Protein AF-A0A914QZD7-F1 (afdb_monomer_lite)

InterPro domains:
  IPR023179 GTP-binding protein, orthogonal bundle domain superfamily [G3DSA:1.10.1580.10] (4-80)
  IPR050755 TRAFAC YlqF/YawG GTPases, Ribosome Maturation [PTHR11089] (7-137)

Radius of gyration: 31.59 Å; chains: 1; bounding box: 66×76×58 Å

Sequence (176 aa):
MRHHKSAVEALSDPVSPLIAILRRCTIDTLMMHFNIPQFADIDQFLALIANKIGRLKKGGRLDRNAAGKHVLNAWTSGKLRNYTQPPENRPKIDDDV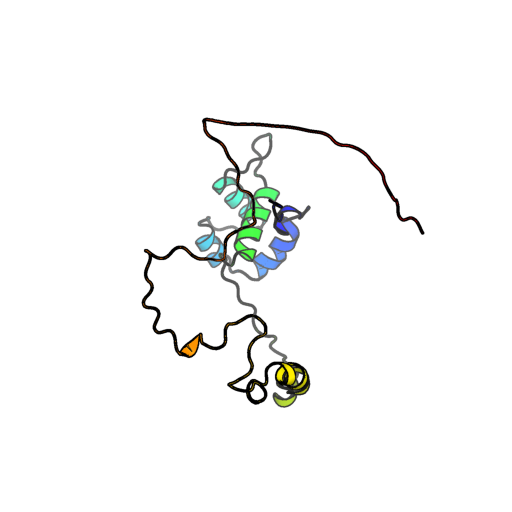VCSSELLSSFSKEFNLDHVDDNAVVEGLPENVMQIDTAYDPSVPREGDMNGDTALEEATPNNKNVVIIGRTTEKEKWKS

Organism: NCBI:txid227884

pLDDT: mean 70.37, std 20.66, range [29.62, 95.88]

Secondary structure (DSSP, 8-state):
------GGGG-S-SHHHHHHHHTTS-HHHHHHHHT----SSHHHHHHHHHHHTT-B-TTS-B-HHHHHHHHHHHHHTT-S---PPPPS------HHHHT-HHHHHHHHTTT-GGGS-TT---TTS-TTTTT------TTS--TT--------------------------------

Foldseek 3Di:
DDPPPDPLNVDPDLQVVVVVVVVQDDQVLLCVLLVFDGDDDSVRSLQRQQVVVVPADPPRHRDSSVSSSVVVVCVVVCVRPGDDDDPPPPPPPPVCNVPVCPVVVVVVVVVPCVPDDPQPPPVPDDNCPPVDPPPPDPVDDDPPDDDDDDDDDDDDDDDDDDDDDDDDDDDDDDDD

Structure (mmCIF, N/CA/C/O backbone):
data_AF-A0A914QZD7-F1
#
_entry.id   AF-A0A914QZD7-F1
#
loop_
_atom_site.group_PDB
_atom_site.id
_atom_site.type_symbol
_atom_site.label_atom_id
_atom_site.label_alt_id
_atom_site.label_comp_id
_atom_site.label_asym_id
_atom_site.label_entity_id
_atom_site.label_seq_id
_atom_site.pdbx_PDB_ins_code
_atom_site.Cartn_x
_atom_site.Cartn_y
_atom_site.Cartn_z
_atom_site.occupancy
_atom_site.B_iso_or_equiv
_atom_site.auth_seq_id
_atom_site.auth_comp_id
_atom_site.auth_asym_id
_atom_site.auth_atom_id
_atom_site.pdbx_PDB_model_num
ATOM 1 N N . MET A 1 1 ? 11.865 26.194 5.582 1.00 46.53 1 MET A N 1
ATOM 2 C CA . MET A 1 1 ? 11.902 24.861 4.937 1.00 46.53 1 MET A CA 1
ATOM 3 C C . MET A 1 1 ? 10.534 24.536 4.353 1.00 46.53 1 MET A C 1
ATOM 5 O O . MET A 1 1 ? 9.565 24.470 5.096 1.00 46.53 1 MET A O 1
ATOM 9 N N . ARG A 1 2 ? 10.420 24.390 3.025 1.00 50.41 2 ARG A N 1
ATOM 10 C CA . ARG A 1 2 ? 9.177 23.920 2.395 1.00 50.41 2 ARG A CA 1
ATOM 11 C C . ARG A 1 2 ? 9.049 22.425 2.674 1.00 50.41 2 ARG A C 1
ATOM 13 O O . ARG A 1 2 ? 9.790 21.636 2.099 1.00 50.41 2 ARG A O 1
ATOM 20 N N . HIS A 1 3 ? 8.136 22.040 3.560 1.00 54.03 3 HIS A N 1
ATOM 21 C CA . HIS A 1 3 ? 7.724 20.646 3.666 1.00 54.03 3 HIS A CA 1
ATOM 22 C C . HIS A 1 3 ? 7.074 20.263 2.332 1.00 54.03 3 HIS A C 1
ATOM 24 O O . HIS A 1 3 ? 5.954 20.685 2.048 1.00 54.03 3 HIS A O 1
ATOM 30 N N . HIS A 1 4 ? 7.778 19.506 1.487 1.00 60.28 4 HIS A N 1
ATOM 31 C CA . HIS A 1 4 ? 7.130 18.807 0.383 1.00 60.28 4 HIS A CA 1
ATOM 32 C C . HIS A 1 4 ? 6.144 17.830 1.027 1.00 60.28 4 HIS A C 1
ATOM 34 O O . HIS A 1 4 ? 6.550 16.811 1.583 1.00 60.28 4 HIS A O 1
ATOM 40 N N . LYS A 1 5 ? 4.846 18.160 1.026 1.00 56.44 5 LYS A N 1
ATOM 41 C CA . LYS A 1 5 ? 3.819 17.152 1.295 1.00 56.44 5 LYS A CA 1
ATOM 42 C C . LYS A 1 5 ? 4.046 16.053 0.267 1.00 56.44 5 LYS A C 1
ATOM 44 O O . LYS A 1 5 ? 3.989 16.329 -0.930 1.00 56.44 5 LYS A O 1
ATOM 49 N N . SER A 1 6 ? 4.329 14.834 0.720 1.00 65.19 6 SER A N 1
ATOM 50 C CA . SER A 1 6 ? 4.327 13.691 -0.184 1.00 65.19 6 SER A CA 1
ATOM 51 C C . SER A 1 6 ? 2.963 13.656 -0.877 1.00 65.19 6 SER A C 1
ATOM 53 O O . SER A 1 6 ? 1.942 13.955 -0.251 1.00 65.19 6 SER A O 1
ATOM 55 N N . ALA A 1 7 ? 2.929 13.334 -2.174 1.00 74.44 7 ALA A N 1
ATOM 56 C CA . ALA A 1 7 ? 1.683 13.291 -2.948 1.00 74.44 7 ALA A CA 1
ATOM 57 C C . ALA A 1 7 ? 0.596 12.451 -2.244 1.00 74.44 7 ALA A C 1
ATOM 59 O O . ALA A 1 7 ? -0.589 12.763 -2.310 1.00 74.44 7 ALA A O 1
ATOM 60 N N . VAL A 1 8 ? 1.029 11.449 -1.474 1.00 80.75 8 VAL A N 1
ATOM 61 C CA . VAL A 1 8 ? 0.206 10.589 -0.620 1.00 80.75 8 VAL A CA 1
ATOM 62 C C . VAL A 1 8 ? -0.566 11.355 0.461 1.00 80.75 8 VAL A C 1
ATOM 64 O O . VAL A 1 8 ? -1.726 11.043 0.726 1.00 80.75 8 VAL A O 1
ATOM 67 N N . GLU A 1 9 ? 0.023 12.379 1.082 1.00 80.62 9 GLU A N 1
ATOM 68 C CA . GLU A 1 9 ? -0.644 13.132 2.150 1.00 80.62 9 GLU A CA 1
ATOM 69 C C . GLU A 1 9 ? -1.736 14.074 1.641 1.00 80.62 9 GLU A C 1
ATOM 71 O O . GLU A 1 9 ? -2.658 14.404 2.395 1.00 80.62 9 GLU A O 1
ATOM 76 N N . ALA A 1 10 ? -1.656 14.476 0.371 1.00 82.62 10 ALA A N 1
ATOM 77 C CA . ALA A 1 10 ? -2.645 15.322 -0.290 1.00 82.62 10 ALA A CA 1
ATOM 78 C C . ALA A 1 10 ? -3.857 14.542 -0.837 1.00 82.62 10 ALA A C 1
ATOM 80 O O . ALA A 1 10 ? -4.844 15.166 -1.220 1.00 82.62 10 ALA A O 1
ATOM 81 N N . LEU A 1 11 ? -3.815 13.203 -0.855 1.00 83.50 11 LEU A N 1
ATOM 82 C CA . LEU A 1 11 ? -4.923 12.381 -1.345 1.00 83.50 11 LEU A CA 1
ATOM 83 C C . LEU A 1 11 ? -6.135 12.456 -0.408 1.00 83.50 11 LEU A C 1
ATOM 85 O O . LEU A 1 11 ? -6.035 12.181 0.791 1.00 83.50 11 LEU A O 1
ATOM 89 N N . SER A 1 12 ? -7.289 12.798 -0.987 1.00 85.88 12 SER A N 1
ATOM 90 C CA . SER A 1 12 ? -8.595 12.789 -0.320 1.00 85.88 12 SER A CA 1
ATOM 91 C C . SER A 1 12 ? -9.097 11.367 -0.063 1.00 85.88 12 SER A C 1
ATOM 93 O O . SER A 1 12 ? -9.639 11.098 1.009 1.00 85.88 12 SER A O 1
ATOM 95 N N . ASP A 1 13 ? -8.859 10.458 -1.012 1.00 89.44 13 ASP A N 1
ATOM 96 C CA . ASP A 1 13 ? -9.179 9.037 -0.905 1.00 89.44 13 ASP A CA 1
ATOM 97 C C . ASP A 1 13 ? -7.929 8.161 -1.131 1.00 89.44 13 ASP A C 1
ATOM 99 O O . ASP A 1 13 ? -7.544 7.897 -2.273 1.00 89.44 13 ASP A O 1
ATOM 103 N N . PRO A 1 14 ? -7.273 7.698 -0.052 1.00 90.31 14 PRO A N 1
ATOM 104 C CA . PRO A 1 14 ? -6.145 6.779 -0.155 1.00 90.31 14 PRO A CA 1
ATOM 105 C C . PRO A 1 14 ? -6.571 5.317 -0.385 1.00 90.31 14 PRO A C 1
ATOM 107 O O . PRO A 1 14 ? -5.703 4.486 -0.641 1.00 90.31 14 PRO A O 1
ATOM 110 N N . VAL A 1 15 ? -7.863 4.974 -0.288 1.00 90.94 15 VAL A N 1
ATOM 111 C CA . VAL A 1 15 ? -8.345 3.581 -0.357 1.00 90.94 15 VAL A CA 1
ATOM 112 C C . VAL A 1 15 ? -8.484 3.106 -1.803 1.00 90.94 15 VAL A C 1
ATOM 114 O O . VAL A 1 15 ? -8.069 1.994 -2.117 1.00 90.94 15 VAL A O 1
ATOM 117 N N . SER A 1 16 ? -8.991 3.946 -2.707 1.00 90.50 16 SER A N 1
ATOM 118 C CA . SER A 1 16 ? -9.112 3.616 -4.136 1.00 90.50 16 SER A CA 1
ATOM 119 C C . SER A 1 16 ? -7.803 3.123 -4.795 1.00 90.50 16 SER A C 1
ATOM 121 O O . SER A 1 16 ? -7.793 2.013 -5.342 1.00 90.50 16 SER A O 1
ATOM 123 N N . PRO A 1 17 ? -6.657 3.837 -4.705 1.00 89.56 17 PRO A N 1
ATOM 124 C CA . PRO A 1 17 ? -5.404 3.363 -5.305 1.00 89.56 17 PRO A CA 1
ATOM 125 C C . PRO A 1 17 ? -4.875 2.077 -4.655 1.00 89.56 17 PRO A C 1
ATOM 127 O O . PRO A 1 17 ? -4.194 1.281 -5.303 1.00 89.56 17 PRO A O 1
ATOM 130 N N . LEU A 1 18 ? -5.217 1.838 -3.389 1.00 90.62 18 LEU A N 1
ATOM 131 C CA . LEU A 1 18 ? -4.831 0.635 -2.663 1.00 90.62 18 LEU A CA 1
ATOM 132 C C . LEU A 1 18 ? -5.420 -0.631 -3.274 1.00 90.62 18 LEU A C 1
ATOM 134 O O . LEU A 1 18 ? -4.722 -1.636 -3.349 1.00 90.62 18 LEU A O 1
ATOM 138 N N . ILE A 1 19 ? -6.649 -0.577 -3.788 1.00 90.31 19 ILE A N 1
ATOM 139 C CA . ILE A 1 19 ? -7.282 -1.715 -4.471 1.00 90.31 19 ILE A CA 1
ATOM 140 C C . ILE A 1 19 ? -6.426 -2.169 -5.662 1.00 90.31 19 ILE A C 1
ATOM 142 O O . ILE A 1 19 ? -6.204 -3.363 -5.862 1.00 90.31 19 ILE A O 1
ATOM 146 N N . ALA A 1 20 ? -5.902 -1.220 -6.442 1.00 88.50 20 ALA A N 1
ATOM 147 C CA . ALA A 1 20 ? -5.053 -1.518 -7.592 1.00 88.50 20 ALA A CA 1
ATOM 148 C C . ALA A 1 20 ? -3.675 -2.062 -7.183 1.00 88.50 20 ALA A C 1
ATOM 150 O O . ALA A 1 20 ? -3.145 -2.948 -7.852 1.00 88.50 20 ALA A O 1
ATOM 151 N N . ILE A 1 21 ? -3.106 -1.553 -6.087 1.00 88.06 21 ILE A N 1
ATOM 152 C CA . ILE A 1 21 ? -1.818 -2.012 -5.547 1.00 88.06 21 ILE A CA 1
ATOM 153 C C . ILE A 1 21 ? -1.941 -3.423 -4.975 1.00 88.06 21 ILE A C 1
ATOM 155 O O . ILE A 1 21 ? -1.127 -4.283 -5.296 1.00 88.06 21 ILE A O 1
ATOM 159 N N . LEU A 1 22 ? -2.982 -3.687 -4.184 1.00 88.25 22 LEU A N 1
ATOM 160 C CA . LEU A 1 22 ? -3.215 -4.987 -3.558 1.00 88.25 22 LEU A CA 1
ATOM 161 C C . LEU A 1 22 ? -3.379 -6.100 -4.598 1.00 88.25 22 LEU A C 1
ATOM 163 O O . LEU A 1 22 ? -2.921 -7.206 -4.361 1.00 88.25 22 LEU A O 1
ATOM 167 N N . ARG A 1 23 ? -3.923 -5.803 -5.786 1.00 87.62 23 ARG A N 1
ATOM 168 C CA . ARG A 1 23 ? -3.979 -6.759 -6.911 1.00 87.62 23 ARG A CA 1
ATOM 169 C C . ARG A 1 23 ? -2.607 -7.164 -7.459 1.00 87.62 23 ARG A C 1
ATOM 171 O O . ARG A 1 23 ? -2.502 -8.192 -8.115 1.00 87.62 23 ARG A O 1
ATOM 178 N N . ARG A 1 24 ? -1.570 -6.352 -7.238 1.00 86.69 24 ARG A N 1
ATOM 179 C CA . ARG A 1 24 ? -0.192 -6.619 -7.688 1.00 86.69 24 ARG A CA 1
ATOM 180 C C . ARG A 1 24 ? 0.641 -7.341 -6.631 1.00 86.69 24 ARG A C 1
ATOM 182 O O . ARG A 1 24 ? 1.734 -7.805 -6.940 1.00 86.69 24 ARG A O 1
ATOM 189 N N . CYS A 1 25 ? 0.155 -7.411 -5.395 1.00 87.38 25 CYS A N 1
ATOM 190 C CA . CYS A 1 25 ? 0.835 -8.061 -4.284 1.00 87.38 25 CYS A CA 1
ATOM 191 C C . CYS A 1 25 ? 0.137 -9.367 -3.921 1.00 87.38 25 CYS A C 1
ATOM 193 O O . CYS A 1 25 ? -1.087 -9.443 -3.895 1.00 87.38 25 CYS A O 1
ATOM 195 N N . THR A 1 26 ? 0.910 -10.386 -3.556 1.00 90.31 26 THR A N 1
ATOM 196 C CA . THR A 1 26 ? 0.333 -11.581 -2.935 1.00 90.31 26 THR A CA 1
ATOM 197 C C . THR A 1 26 ? -0.021 -11.301 -1.474 1.00 90.31 26 THR A C 1
ATOM 199 O O . THR A 1 26 ? 0.647 -10.503 -0.804 1.00 90.31 26 THR A O 1
ATOM 202 N N . ILE A 1 27 ? -1.058 -11.974 -0.965 1.00 90.88 27 ILE A N 1
ATOM 203 C CA . ILE A 1 27 ? -1.501 -11.852 0.435 1.00 90.88 27 ILE A CA 1
ATOM 204 C C . ILE A 1 27 ? -0.346 -12.185 1.391 1.00 90.88 27 ILE A C 1
ATOM 206 O O . ILE A 1 27 ? -0.095 -11.426 2.325 1.00 90.88 27 ILE A O 1
ATOM 210 N N . ASP A 1 28 ? 0.429 -13.232 1.100 1.00 91.56 28 ASP A N 1
ATOM 211 C CA . ASP A 1 28 ? 1.575 -13.650 1.919 1.00 91.56 28 ASP A CA 1
ATOM 212 C C . ASP A 1 28 ? 2.648 -12.561 2.032 1.00 91.56 28 ASP A C 1
ATOM 214 O O . ASP A 1 28 ? 3.181 -12.305 3.113 1.00 91.56 28 ASP A O 1
ATOM 218 N N . THR A 1 29 ? 2.931 -11.856 0.930 1.00 90.69 29 THR A N 1
ATOM 219 C CA . THR A 1 29 ? 3.900 -10.749 0.928 1.00 90.69 29 THR A CA 1
ATOM 220 C C . THR A 1 29 ? 3.430 -9.618 1.836 1.00 90.69 29 THR A C 1
ATOM 222 O O . THR A 1 29 ? 4.219 -9.060 2.599 1.00 90.69 29 THR A O 1
ATOM 225 N N . LEU A 1 30 ? 2.138 -9.288 1.782 1.00 91.75 30 LEU A N 1
ATOM 226 C CA . LEU A 1 30 ? 1.540 -8.242 2.609 1.00 91.75 30 LEU A CA 1
ATOM 227 C C . LEU A 1 30 ? 1.528 -8.634 4.087 1.00 91.75 30 LEU A C 1
ATOM 229 O O . LEU A 1 30 ? 1.897 -7.819 4.935 1.00 91.75 30 LEU A O 1
ATOM 233 N N . MET A 1 31 ? 1.164 -9.882 4.390 1.00 93.75 31 MET A N 1
ATOM 234 C CA . MET A 1 31 ? 1.201 -10.435 5.743 1.00 93.75 31 MET A CA 1
ATOM 235 C C . MET A 1 31 ? 2.609 -10.389 6.324 1.00 93.75 31 MET A C 1
ATOM 237 O O . MET A 1 31 ? 2.780 -9.928 7.449 1.00 93.75 31 MET A O 1
ATOM 241 N N . MET A 1 32 ? 3.622 -10.800 5.559 1.00 92.50 32 MET A N 1
ATOM 242 C CA . MET A 1 32 ? 5.009 -10.797 6.021 1.00 92.50 32 MET A CA 1
ATOM 243 C C . MET A 1 32 ? 5.548 -9.375 6.199 1.00 92.50 32 MET A C 1
ATOM 245 O O . MET A 1 32 ? 6.152 -9.070 7.225 1.00 92.50 32 MET A O 1
ATOM 249 N N . HIS A 1 33 ? 5.293 -8.485 5.235 1.00 92.12 33 HIS A N 1
ATOM 250 C CA . HIS A 1 33 ? 5.802 -7.114 5.261 1.00 92.12 33 HIS A CA 1
ATOM 251 C C . HIS A 1 33 ? 5.176 -6.280 6.384 1.00 92.12 33 HIS A C 1
ATOM 253 O O . HIS A 1 33 ? 5.880 -5.593 7.123 1.00 92.12 33 HIS A O 1
ATOM 259 N N . PHE A 1 34 ? 3.851 -6.336 6.534 1.00 92.88 34 PHE A N 1
ATOM 260 C CA . PHE A 1 34 ? 3.155 -5.592 7.583 1.00 92.88 34 PHE A CA 1
ATOM 261 C C . PHE A 1 34 ? 3.062 -6.366 8.896 1.00 92.88 34 PHE A C 1
ATOM 263 O O . PHE A 1 34 ? 2.658 -5.781 9.901 1.00 92.88 34 PHE A O 1
ATOM 270 N N . ASN A 1 35 ? 3.482 -7.636 8.922 1.00 94.50 35 ASN A N 1
ATOM 271 C CA . ASN A 1 35 ? 3.419 -8.540 10.070 1.00 94.50 35 ASN A CA 1
ATOM 272 C C . ASN A 1 35 ? 2.005 -8.511 10.692 1.00 94.50 35 ASN A C 1
ATOM 274 O O . ASN A 1 35 ? 1.786 -8.072 11.823 1.00 94.50 35 ASN A O 1
ATOM 278 N N . ILE A 1 36 ? 1.033 -8.874 9.857 1.00 95.19 36 ILE A N 1
ATOM 279 C CA . ILE A 1 36 ? -0.402 -8.925 10.157 1.00 95.19 36 ILE A CA 1
ATOM 280 C C . ILE A 1 36 ? -0.931 -10.341 9.885 1.00 95.19 36 ILE A C 1
ATOM 282 O O . ILE A 1 36 ? -0.346 -11.056 9.065 1.00 95.19 36 ILE A O 1
ATOM 286 N N . PRO A 1 37 ? -2.022 -10.761 10.550 1.00 95.12 37 PRO A N 1
ATOM 287 C CA . PRO A 1 37 ? -2.653 -12.043 10.262 1.00 95.12 37 PRO A CA 1
ATOM 288 C C . PRO A 1 37 ? -3.298 -12.049 8.871 1.00 95.12 37 PRO A C 1
ATOM 290 O O . PRO A 1 37 ? -3.403 -11.016 8.206 1.00 95.12 37 PRO A O 1
ATOM 293 N N . GLN A 1 38 ? -3.755 -13.230 8.452 1.00 94.25 38 GLN A N 1
ATOM 294 C CA . GLN A 1 38 ? -4.490 -13.391 7.204 1.00 94.25 38 GLN A CA 1
ATOM 295 C C . GLN A 1 38 ? -5.739 -12.505 7.183 1.00 94.25 38 GLN A C 1
ATOM 297 O O . GLN A 1 38 ? -6.442 -12.354 8.184 1.00 94.25 38 GLN A O 1
ATOM 302 N N . PHE A 1 39 ? -6.009 -11.936 6.015 1.00 94.25 39 PHE A N 1
ATOM 303 C CA . PHE A 1 39 ? -7.174 -11.111 5.743 1.00 94.25 39 PHE A CA 1
ATOM 304 C C . PHE A 1 39 ? -7.794 -11.536 4.410 1.00 94.25 39 PHE A C 1
ATOM 306 O O . PHE A 1 39 ? -7.093 -12.010 3.517 1.00 94.25 39 PHE A O 1
ATOM 313 N N . ALA A 1 40 ? -9.108 -11.371 4.288 1.00 91.12 40 ALA A N 1
ATOM 314 C CA . ALA A 1 40 ? -9.856 -11.676 3.069 1.00 91.12 40 ALA A CA 1
ATOM 315 C C . ALA A 1 40 ? -10.234 -10.412 2.287 1.00 91.12 40 ALA A C 1
ATOM 317 O O . ALA A 1 40 ? -10.349 -10.449 1.066 1.00 91.12 40 ALA A O 1
ATOM 318 N N . ASP A 1 41 ? -10.414 -9.296 2.994 1.00 91.94 41 ASP A N 1
ATOM 319 C CA . ASP A 1 41 ? -10.914 -8.050 2.426 1.00 91.94 41 ASP A CA 1
ATOM 320 C C . ASP A 1 41 ? -9.995 -6.863 2.740 1.00 91.94 41 ASP A C 1
ATOM 322 O O . ASP A 1 41 ? -9.234 -6.861 3.714 1.00 91.94 41 ASP A O 1
ATOM 326 N N . ILE A 1 42 ? -10.089 -5.827 1.912 1.00 92.25 42 ILE A N 1
ATOM 327 C CA . ILE A 1 42 ? -9.332 -4.582 2.030 1.00 92.25 42 ILE A CA 1
ATOM 328 C C . ILE A 1 42 ? -9.710 -3.847 3.314 1.00 92.25 42 ILE A C 1
ATOM 330 O O . ILE A 1 42 ? -8.831 -3.319 3.997 1.00 92.25 42 ILE A O 1
ATOM 334 N N . ASP A 1 43 ? -10.990 -3.850 3.693 1.00 93.19 43 ASP A N 1
ATOM 335 C CA . ASP A 1 43 ? -11.420 -3.239 4.951 1.00 93.19 43 ASP A CA 1
ATOM 336 C C . ASP A 1 43 ? -10.813 -3.959 6.164 1.00 93.19 43 ASP A C 1
ATOM 338 O O . ASP A 1 43 ? -10.365 -3.306 7.111 1.00 93.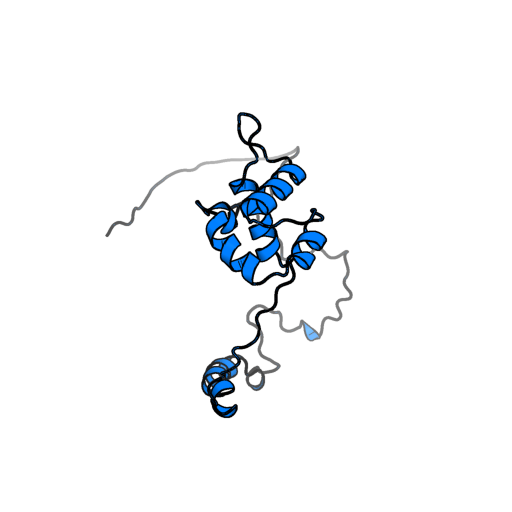19 43 ASP A O 1
ATOM 342 N N . GLN A 1 44 ? -10.713 -5.292 6.116 1.00 94.50 44 GLN A N 1
ATOM 343 C CA . GLN A 1 44 ? -10.058 -6.082 7.160 1.00 94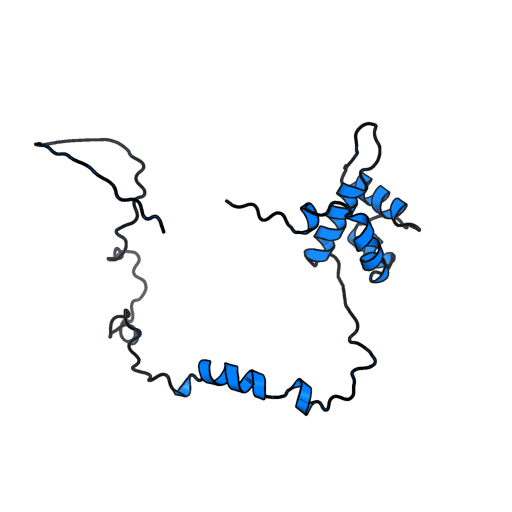.50 44 GLN A CA 1
ATOM 344 C C . GLN A 1 44 ? -8.548 -5.808 7.207 1.00 94.50 44 GLN A C 1
ATOM 346 O O . GLN A 1 44 ? -7.998 -5.589 8.286 1.00 94.50 44 GLN A O 1
ATOM 351 N N . PHE A 1 45 ? -7.885 -5.753 6.051 1.00 94.75 45 PHE A N 1
ATOM 352 C CA . PHE A 1 45 ? -6.473 -5.387 5.938 1.00 94.75 45 PHE A CA 1
ATOM 353 C C . PHE A 1 45 ? -6.186 -4.013 6.561 1.00 94.75 45 PHE A C 1
ATOM 355 O O . PHE A 1 45 ? -5.303 -3.872 7.411 1.00 94.75 45 PHE A O 1
ATOM 362 N N . LEU A 1 46 ? -6.973 -2.999 6.192 1.00 94.94 46 LEU A N 1
ATOM 363 C CA . LEU A 1 46 ? -6.827 -1.644 6.719 1.00 94.94 46 LEU A CA 1
ATOM 364 C C . LEU A 1 46 ? -7.134 -1.566 8.214 1.00 94.94 46 LEU A C 1
ATOM 366 O O . LEU A 1 46 ? -6.464 -0.818 8.923 1.00 94.94 46 LEU A O 1
ATOM 370 N N . ALA A 1 47 ? -8.102 -2.340 8.708 1.00 94.69 47 ALA A N 1
ATOM 371 C CA . ALA A 1 47 ? -8.398 -2.429 10.132 1.00 94.69 47 ALA A CA 1
ATOM 372 C C . ALA A 1 47 ? -7.213 -3.003 10.928 1.00 94.69 47 ALA A C 1
ATOM 374 O O . ALA A 1 47 ? -6.820 -2.430 11.946 1.00 94.69 47 ALA A O 1
ATOM 375 N N . LEU A 1 48 ? -6.601 -4.089 10.444 1.00 95.88 48 LEU A N 1
ATOM 376 C CA . LEU A 1 48 ? -5.424 -4.698 11.072 1.00 95.88 48 LEU A CA 1
ATOM 377 C C . LEU A 1 48 ? -4.246 -3.720 11.124 1.00 95.88 48 LEU A C 1
ATOM 379 O O . LEU A 1 48 ? -3.607 -3.571 12.167 1.00 95.88 48 LEU A O 1
ATOM 383 N N . ILE A 1 49 ? -3.998 -3.001 10.027 1.00 95.56 49 ILE A N 1
ATOM 384 C CA . ILE A 1 49 ? -2.932 -1.999 9.977 1.00 95.56 49 ILE A CA 1
ATOM 385 C C . ILE A 1 49 ? -3.238 -0.827 10.900 1.00 95.56 49 ILE A C 1
ATOM 387 O O . ILE A 1 49 ? -2.374 -0.471 11.693 1.00 95.56 49 ILE A O 1
ATOM 391 N N . ALA A 1 50 ? -4.449 -0.262 10.849 1.00 95.19 50 ALA A N 1
ATOM 392 C CA . ALA A 1 50 ? -4.876 0.843 11.710 1.00 95.19 50 ALA A CA 1
ATOM 393 C C . ALA A 1 50 ? -4.695 0.519 13.200 1.00 95.19 50 ALA A C 1
ATOM 395 O O . ALA A 1 50 ? -4.246 1.377 13.962 1.00 95.19 50 ALA A O 1
ATOM 396 N N . ASN A 1 51 ? -5.002 -0.721 13.594 1.00 94.25 51 ASN A N 1
ATOM 397 C CA . ASN A 1 51 ? -4.829 -1.204 14.959 1.00 94.25 51 ASN A CA 1
ATOM 398 C C . ASN A 1 51 ? -3.337 -1.250 15.320 1.00 94.25 51 ASN A C 1
ATOM 400 O O . ASN A 1 51 ? -2.915 -0.658 16.309 1.00 94.25 51 ASN A O 1
ATOM 404 N N . LYS A 1 52 ? -2.514 -1.829 14.438 1.00 93.44 52 LYS A N 1
ATOM 405 C CA . LYS A 1 52 ? -1.062 -1.923 14.623 1.00 93.44 52 LYS A CA 1
ATOM 406 C C . LYS A 1 52 ? -0.366 -0.564 14.740 1.00 93.44 52 LYS A C 1
ATOM 408 O O . LYS A 1 52 ? 0.537 -0.411 15.555 1.00 93.44 52 LYS A O 1
ATOM 413 N N . ILE A 1 53 ? -0.775 0.424 13.944 1.00 93.00 53 ILE A N 1
ATOM 414 C CA . ILE A 1 53 ? -0.213 1.786 13.992 1.00 93.00 53 ILE A CA 1
ATOM 415 C C . ILE A 1 53 ? -0.868 2.675 15.064 1.00 93.00 53 ILE A C 1
ATOM 417 O O . ILE A 1 53 ? -0.482 3.837 15.205 1.00 93.00 53 ILE A O 1
ATOM 421 N N . GLY A 1 54 ? -1.887 2.176 15.773 1.00 92.00 54 GLY A N 1
ATOM 422 C CA . GLY A 1 54 ? -2.618 2.918 16.803 1.00 92.00 54 GLY A CA 1
ATOM 423 C C . GLY A 1 54 ? -3.421 4.113 16.275 1.00 92.00 54 GLY A C 1
ATOM 424 O O . GLY A 1 54 ? -3.635 5.083 17.001 1.00 92.00 54 GLY A O 1
ATOM 425 N N . ARG A 1 55 ? -3.849 4.096 15.004 1.00 90.56 55 ARG A N 1
ATOM 426 C CA . ARG A 1 55 ? -4.604 5.205 14.393 1.00 90.56 55 ARG A CA 1
ATOM 427 C C . ARG A 1 55 ? -6.100 4.935 14.466 1.00 90.56 55 ARG A C 1
ATOM 429 O O . ARG A 1 55 ? -6.679 4.218 13.651 1.00 90.56 55 ARG A O 1
ATOM 436 N N . LEU A 1 56 ? -6.723 5.556 15.460 1.00 93.38 56 LEU A N 1
ATOM 437 C CA . LEU A 1 56 ? -8.151 5.482 15.742 1.00 93.38 56 LEU A CA 1
ATOM 438 C C . LEU A 1 56 ? -8.783 6.866 15.543 1.00 93.38 56 LEU A C 1
ATOM 440 O O . LEU A 1 56 ? -8.232 7.888 15.951 1.00 93.38 56 LEU A O 1
ATOM 444 N N . LYS A 1 57 ? -9.961 6.901 14.925 1.00 90.62 57 LYS A N 1
ATOM 445 C CA . LYS A 1 57 ? -10.837 8.072 14.883 1.00 90.62 57 LYS A CA 1
ATOM 446 C C . LYS A 1 57 ? -11.526 8.264 16.235 1.00 90.62 57 LYS A C 1
ATOM 448 O O . LYS A 1 57 ? -11.569 7.369 17.083 1.00 90.62 57 LYS A O 1
ATOM 453 N N . LYS A 1 58 ? -12.140 9.438 16.409 1.00 90.62 58 LYS A N 1
ATOM 454 C CA . LYS A 1 58 ? -13.016 9.727 17.553 1.00 90.62 58 LYS A CA 1
ATOM 455 C C . LYS A 1 58 ? -14.087 8.632 17.682 1.00 90.62 58 LYS A C 1
ATOM 457 O O . LYS A 1 58 ? -14.702 8.250 16.688 1.00 90.62 58 LYS A O 1
ATOM 462 N N . GLY A 1 59 ? -14.281 8.125 18.900 1.00 90.25 59 GLY A N 1
ATOM 463 C CA . GLY A 1 59 ? -15.210 7.024 19.178 1.00 90.25 59 GLY A CA 1
ATOM 464 C C . GLY A 1 59 ? -14.642 5.618 18.949 1.00 90.25 59 GLY A C 1
ATOM 465 O O . GLY A 1 59 ? -15.417 4.687 18.765 1.00 90.25 59 GLY A O 1
ATOM 466 N N . GLY A 1 60 ? -13.314 5.450 18.918 1.00 88.56 60 GLY A N 1
ATOM 467 C CA . GLY A 1 60 ? -12.667 4.127 18.910 1.00 88.56 60 GLY A CA 1
ATOM 468 C C . GLY A 1 60 ? -12.752 3.369 17.582 1.00 88.56 60 GLY A C 1
ATOM 469 O O . GLY A 1 60 ? -12.409 2.193 17.518 1.00 88.56 60 GLY A O 1
ATOM 470 N N . ARG A 1 61 ? -13.195 4.023 16.503 1.00 91.00 61 ARG A N 1
ATOM 471 C CA . ARG A 1 61 ? -13.240 3.418 15.165 1.00 91.00 61 ARG A CA 1
ATOM 472 C C . ARG A 1 61 ? -11.867 3.484 14.511 1.00 91.00 61 ARG A C 1
ATOM 474 O O . ARG A 1 61 ? -11.236 4.533 14.523 1.00 91.00 61 ARG A O 1
ATOM 481 N N . LEU A 1 62 ? -11.432 2.403 13.880 1.00 93.31 62 LEU A N 1
ATOM 482 C CA . LEU A 1 62 ? -10.150 2.346 13.174 1.00 93.31 62 LEU A CA 1
ATOM 483 C C . LEU A 1 62 ? -10.112 3.330 11.992 1.00 93.31 62 LEU A C 1
ATOM 485 O O . LEU A 1 62 ? -11.055 3.411 11.197 1.00 93.31 62 LEU A O 1
ATOM 489 N N . ASP A 1 63 ? -9.033 4.112 11.885 1.00 93.94 63 ASP A N 1
ATOM 490 C CA . ASP A 1 63 ? -8.882 5.103 10.821 1.00 93.94 63 ASP A CA 1
ATOM 491 C C . ASP A 1 63 ? -8.338 4.476 9.531 1.00 93.94 63 ASP A C 1
ATOM 493 O O . ASP A 1 63 ? -7.129 4.406 9.298 1.00 93.94 63 ASP A O 1
ATOM 497 N N . ARG A 1 64 ? -9.266 4.074 8.657 1.00 92.69 64 ARG A N 1
ATOM 498 C CA . ARG A 1 64 ? -8.960 3.518 7.330 1.00 92.69 64 ARG A CA 1
ATOM 499 C C . ARG A 1 64 ? -8.138 4.458 6.445 1.00 92.69 64 ARG A C 1
ATOM 501 O O . ARG A 1 64 ? -7.278 3.983 5.711 1.00 92.69 64 ARG A O 1
ATOM 508 N N . ASN A 1 65 ? -8.341 5.775 6.535 1.00 92.62 65 ASN A N 1
ATOM 509 C CA . ASN A 1 65 ? -7.611 6.721 5.686 1.00 92.62 65 ASN A CA 1
ATOM 510 C C . ASN A 1 65 ? -6.157 6.853 6.140 1.00 92.62 65 ASN A C 1
ATOM 512 O O . ASN A 1 65 ? -5.248 6.849 5.312 1.00 92.62 65 ASN A O 1
ATOM 516 N N . ALA A 1 66 ? -5.929 6.929 7.453 1.00 92.12 66 ALA A N 1
ATOM 517 C CA . ALA A 1 66 ? -4.579 6.972 8.006 1.00 92.12 66 ALA A CA 1
ATOM 518 C C . ALA A 1 66 ? -3.805 5.675 7.717 1.00 92.12 66 ALA A C 1
ATOM 520 O O . ALA A 1 66 ? -2.647 5.733 7.302 1.00 92.12 66 ALA A O 1
ATOM 521 N N . ALA A 1 67 ? -4.452 4.514 7.870 1.00 94.38 67 ALA A N 1
ATOM 522 C CA . ALA A 1 67 ? -3.865 3.232 7.486 1.00 94.38 67 ALA A CA 1
ATOM 523 C C . ALA A 1 67 ? -3.568 3.171 5.982 1.00 94.38 67 ALA A C 1
ATOM 525 O O . ALA A 1 67 ? -2.479 2.757 5.589 1.00 94.38 67 ALA A O 1
ATOM 526 N N . GLY A 1 68 ? -4.487 3.656 5.143 1.00 93.75 68 GLY A N 1
ATOM 527 C CA . GLY A 1 68 ? -4.308 3.650 3.697 1.00 93.75 68 GLY A CA 1
ATOM 528 C C . GLY A 1 68 ? -3.098 4.470 3.247 1.00 93.75 68 GLY A C 1
ATOM 529 O O . GLY A 1 68 ? -2.254 3.988 2.492 1.00 93.75 68 GLY A O 1
ATOM 530 N N . LYS A 1 69 ? -2.944 5.677 3.800 1.00 92.88 69 LYS A N 1
ATOM 531 C CA . LYS A 1 69 ? -1.762 6.522 3.576 1.00 92.88 69 LYS A CA 1
ATOM 532 C C . LYS A 1 69 ? -0.473 5.865 4.053 1.00 92.88 69 LYS A C 1
ATOM 534 O O . LYS A 1 69 ? 0.543 5.953 3.371 1.00 92.88 69 LYS A O 1
ATOM 539 N N . HIS A 1 70 ? -0.504 5.185 5.198 1.00 92.56 70 HIS A N 1
ATOM 540 C CA . HIS A 1 70 ? 0.660 4.469 5.715 1.00 92.56 70 HIS A CA 1
ATOM 541 C C . HIS A 1 70 ? 1.137 3.382 4.742 1.00 92.56 70 HIS A C 1
ATOM 543 O O . HIS A 1 70 ? 2.326 3.311 4.431 1.00 92.56 70 HIS A O 1
ATOM 549 N N . VAL A 1 71 ? 0.208 2.583 4.209 1.00 92.38 71 VAL A N 1
ATOM 550 C CA . VAL A 1 71 ? 0.533 1.545 3.221 1.00 92.38 71 VAL A CA 1
ATOM 551 C C . VAL A 1 71 ? 1.025 2.163 1.919 1.00 92.38 71 VAL A C 1
ATOM 553 O O . VAL A 1 71 ? 2.035 1.721 1.375 1.00 92.38 71 VAL A O 1
ATOM 556 N N . LEU A 1 72 ? 0.360 3.215 1.439 1.00 91.38 72 LEU A N 1
ATOM 557 C CA . LEU A 1 72 ? 0.747 3.876 0.198 1.00 91.38 72 LEU A CA 1
ATOM 558 C C . LEU A 1 72 ? 2.141 4.508 0.301 1.00 91.38 72 LEU A C 1
ATOM 560 O O . LEU A 1 72 ? 2.924 4.385 -0.633 1.00 91.38 72 LEU A O 1
ATOM 564 N N . ASN A 1 73 ? 2.486 5.095 1.449 1.00 90.81 73 ASN A N 1
ATOM 565 C CA . ASN A 1 73 ? 3.837 5.582 1.729 1.00 90.81 73 ASN A CA 1
ATOM 566 C C . ASN A 1 73 ? 4.868 4.440 1.734 1.00 90.81 73 ASN A C 1
ATOM 568 O O . ASN A 1 73 ? 5.970 4.611 1.218 1.00 90.81 73 ASN A O 1
ATOM 572 N N . ALA A 1 74 ? 4.539 3.270 2.293 1.00 89.19 74 ALA A N 1
ATOM 573 C CA . ALA A 1 74 ? 5.432 2.108 2.265 1.00 89.19 74 ALA A CA 1
ATOM 574 C C . ALA A 1 74 ? 5.663 1.584 0.836 1.00 89.19 74 ALA A C 1
ATOM 576 O O . ALA A 1 74 ? 6.778 1.175 0.507 1.00 89.19 74 ALA A O 1
ATOM 577 N N . TRP A 1 75 ? 4.634 1.651 -0.012 1.00 88.25 75 TRP A N 1
ATOM 578 C CA . TRP A 1 75 ? 4.718 1.323 -1.434 1.00 88.25 75 TRP A CA 1
ATOM 579 C C . TRP A 1 75 ? 5.594 2.310 -2.210 1.00 88.25 75 TRP A C 1
ATOM 581 O O . TRP A 1 75 ? 6.532 1.892 -2.880 1.00 88.25 75 TRP A O 1
ATOM 591 N N . THR A 1 76 ? 5.350 3.620 -2.091 1.00 87.44 76 THR A N 1
ATOM 592 C CA . THR A 1 76 ? 6.147 4.642 -2.799 1.00 87.44 76 THR A CA 1
ATOM 593 C C . THR A 1 76 ? 7.576 4.758 -2.285 1.00 87.44 76 THR A C 1
ATOM 595 O O . THR A 1 76 ? 8.458 5.134 -3.048 1.00 87.44 76 THR A O 1
ATOM 598 N N . SER A 1 77 ? 7.835 4.390 -1.028 1.00 85.94 77 SER A N 1
ATOM 599 C CA . SER A 1 77 ? 9.198 4.330 -0.478 1.00 85.94 77 SER A CA 1
ATOM 600 C C . SER A 1 77 ? 9.977 3.083 -0.918 1.00 85.94 77 SER A C 1
ATOM 602 O O . SER A 1 77 ? 11.117 2.913 -0.497 1.00 85.94 77 SER A O 1
ATOM 604 N N . GLY A 1 78 ? 9.360 2.165 -1.674 1.00 83.56 78 GLY A N 1
ATOM 605 C CA . GLY A 1 78 ? 9.989 0.914 -2.111 1.00 83.56 78 GLY A CA 1
ATOM 606 C C . GLY A 1 78 ? 10.189 -0.128 -1.004 1.00 83.56 78 GLY A C 1
ATOM 607 O O . GLY A 1 78 ? 10.862 -1.131 -1.223 1.00 83.56 78 GLY A O 1
ATOM 608 N N . LYS A 1 79 ? 9.606 0.071 0.189 1.00 81.62 79 LYS A N 1
ATOM 609 C CA . LYS A 1 79 ? 9.680 -0.916 1.285 1.00 81.62 79 LYS A CA 1
ATOM 610 C C . LYS A 1 79 ? 8.890 -2.176 0.935 1.00 81.62 79 LYS A C 1
ATOM 612 O O . LYS A 1 79 ? 9.335 -3.290 1.211 1.00 81.62 79 LYS A O 1
ATOM 617 N N . LEU A 1 80 ? 7.749 -1.993 0.269 1.00 83.44 80 LEU A N 1
ATOM 618 C CA . LEU A 1 80 ? 6.969 -3.092 -0.281 1.00 83.44 80 LEU A CA 1
ATOM 619 C C . LEU A 1 80 ? 7.525 -3.458 -1.662 1.00 83.44 80 LEU A C 1
ATOM 621 O O . LEU A 1 80 ? 7.337 -2.710 -2.620 1.00 83.44 80 LEU A O 1
ATOM 625 N N . ARG A 1 81 ? 8.215 -4.604 -1.754 1.00 76.31 81 ARG A N 1
ATOM 626 C CA . ARG A 1 81 ? 8.747 -5.122 -3.025 1.00 76.31 81 ARG A CA 1
ATOM 627 C C . ARG A 1 81 ? 7.626 -5.247 -4.053 1.00 76.31 81 ARG A C 1
ATOM 629 O O . ARG A 1 81 ? 6.634 -5.935 -3.812 1.00 76.31 81 ARG A O 1
ATOM 636 N N . ASN A 1 82 ? 7.819 -4.615 -5.203 1.00 72.56 82 ASN A N 1
ATOM 637 C CA . ASN A 1 82 ? 6.922 -4.695 -6.339 1.00 72.56 82 ASN A CA 1
ATOM 638 C C . ASN A 1 82 ? 7.708 -4.932 -7.628 1.00 72.56 82 ASN A C 1
ATOM 640 O O . ASN A 1 82 ? 8.802 -4.412 -7.819 1.00 72.56 82 ASN A O 1
ATOM 644 N N . TYR A 1 83 ? 7.128 -5.731 -8.517 1.00 74.62 83 TYR A N 1
ATOM 645 C CA . TYR A 1 83 ? 7.660 -5.956 -9.851 1.00 74.62 83 TYR A CA 1
ATOM 646 C C . TYR A 1 83 ? 6.494 -5.898 -10.828 1.00 74.62 83 TYR A C 1
ATOM 648 O O . TYR A 1 83 ? 5.429 -6.461 -10.574 1.00 74.62 83 TYR A O 1
ATOM 656 N N . THR A 1 84 ? 6.679 -5.190 -11.933 1.00 77.19 84 THR A N 1
ATOM 657 C CA . THR A 1 84 ? 5.765 -5.240 -13.072 1.00 77.19 84 THR A CA 1
ATOM 658 C C . THR A 1 84 ? 6.381 -6.137 -14.120 1.00 77.19 84 THR A C 1
ATOM 660 O O . THR A 1 84 ? 7.517 -5.906 -14.531 1.00 77.19 84 THR A O 1
ATOM 663 N N . GLN A 1 85 ? 5.635 -7.151 -14.549 1.00 75.94 85 GLN A N 1
ATOM 664 C CA . GLN A 1 85 ? 6.045 -7.929 -15.706 1.00 75.94 85 GLN A CA 1
ATOM 665 C C . GLN A 1 85 ? 6.087 -6.993 -16.922 1.00 75.94 85 GLN A C 1
ATOM 667 O O . GLN A 1 85 ? 5.150 -6.204 -17.105 1.00 75.94 85 GLN A O 1
ATOM 672 N N . PRO A 1 86 ? 7.161 -7.031 -17.730 1.00 76.62 86 PRO A N 1
ATOM 673 C CA . PRO A 1 86 ? 7.156 -6.377 -19.027 1.00 76.62 86 PRO A CA 1
ATOM 674 C C . PRO A 1 86 ? 5.942 -6.873 -19.827 1.00 76.62 86 PRO A C 1
ATOM 676 O O . PRO A 1 86 ? 5.572 -8.040 -19.686 1.00 76.62 86 PRO A O 1
ATOM 679 N N . PRO A 1 87 ? 5.303 -6.025 -20.644 1.00 80.19 87 PRO A N 1
ATOM 680 C CA . PRO A 1 87 ? 4.167 -6.453 -21.453 1.00 80.19 87 PRO A CA 1
ATOM 681 C C . PRO A 1 87 ? 4.552 -7.663 -22.322 1.00 80.19 87 PRO A C 1
ATOM 683 O O . PRO A 1 87 ? 5.562 -7.620 -23.022 1.00 80.19 87 PRO A O 1
ATOM 686 N N . GLU A 1 88 ? 3.747 -8.732 -22.267 1.00 77.62 88 GLU A N 1
ATOM 687 C CA . GLU A 1 88 ? 4.000 -9.993 -22.992 1.00 77.62 88 GLU A CA 1
ATOM 688 C C . GLU A 1 88 ? 4.016 -9.780 -24.508 1.00 77.62 88 GLU A C 1
ATOM 690 O O . GLU A 1 88 ? 4.874 -10.296 -25.219 1.00 77.62 88 GLU A O 1
ATOM 695 N N . ASN A 1 89 ? 3.111 -8.928 -24.988 1.00 70.19 89 ASN A N 1
ATOM 696 C CA . ASN A 1 89 ? 3.073 -8.472 -26.366 1.00 70.19 89 ASN A CA 1
ATOM 697 C C . ASN A 1 89 ? 3.864 -7.173 -26.471 1.00 70.19 89 ASN A C 1
ATOM 699 O O . ASN A 1 89 ? 3.288 -6.100 -26.672 1.00 70.19 89 ASN A O 1
ATOM 703 N N . ARG A 1 90 ? 5.194 -7.250 -26.347 1.00 60.88 90 ARG A N 1
ATOM 704 C CA . ARG A 1 90 ? 5.992 -6.250 -27.056 1.00 60.88 90 ARG A CA 1
ATOM 705 C C . ARG A 1 90 ? 5.566 -6.368 -28.520 1.00 60.88 90 ARG A C 1
ATOM 707 O O . ARG A 1 90 ? 5.655 -7.476 -29.061 1.00 60.88 90 ARG A O 1
ATOM 714 N N . PRO A 1 91 ? 5.067 -5.300 -29.172 1.00 67.38 91 PRO A N 1
ATOM 715 C CA . PRO A 1 91 ? 5.084 -5.315 -30.625 1.00 67.38 91 PRO A CA 1
ATOM 716 C C . PRO A 1 91 ? 6.505 -5.721 -31.016 1.00 67.38 91 PRO A C 1
ATOM 718 O O . PRO A 1 91 ? 7.457 -5.312 -30.344 1.00 67.38 91 PRO A O 1
ATOM 721 N N . LYS A 1 92 ? 6.644 -6.585 -32.025 1.00 62.47 92 LYS A N 1
ATOM 722 C CA . LYS A 1 92 ? 7.934 -6.845 -32.671 1.00 62.47 92 LYS A CA 1
ATOM 723 C C . LYS A 1 92 ? 8.363 -5.544 -33.352 1.00 62.47 92 LYS A C 1
ATOM 725 O O . LYS A 1 92 ? 8.243 -5.387 -34.555 1.00 62.47 92 LYS A O 1
ATOM 730 N N . ILE A 1 93 ? 8.670 -4.551 -32.538 1.00 60.47 93 ILE A N 1
ATOM 731 C CA . ILE A 1 93 ? 9.479 -3.417 -32.888 1.00 60.47 93 ILE A CA 1
ATOM 732 C C . ILE A 1 93 ? 10.848 -4.061 -32.928 1.00 60.47 93 ILE A C 1
ATOM 734 O O . ILE A 1 93 ? 11.301 -4.576 -31.903 1.00 60.47 93 ILE A O 1
ATOM 738 N N . ASP A 1 94 ? 11.409 -4.155 -34.128 1.00 64.06 94 ASP A N 1
ATOM 739 C CA . ASP A 1 94 ? 12.774 -4.620 -34.321 1.00 64.06 94 ASP A CA 1
ATOM 740 C C . ASP A 1 94 ? 13.657 -3.914 -33.284 1.00 64.06 94 ASP A C 1
ATOM 742 O O . ASP A 1 94 ? 13.472 -2.718 -33.034 1.00 64.06 94 ASP A O 1
ATOM 746 N N . ASP A 1 95 ? 14.557 -4.645 -32.620 1.00 59.34 95 ASP A N 1
ATOM 747 C CA . ASP A 1 95 ? 15.400 -4.086 -31.551 1.00 59.34 95 ASP A CA 1
ATOM 748 C C . ASP A 1 95 ? 16.132 -2.799 -32.014 1.00 59.34 95 ASP A C 1
ATOM 750 O O . 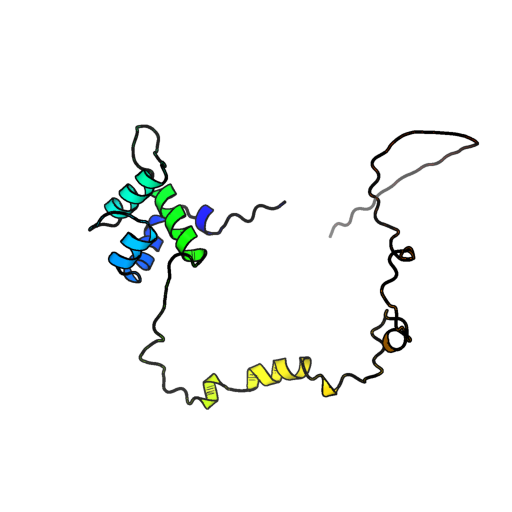ASP A 1 95 ? 16.382 -1.897 -31.211 1.00 59.34 95 ASP A O 1
ATOM 754 N N . ASP A 1 96 ? 16.335 -2.654 -33.330 1.00 58.34 96 ASP A N 1
ATOM 755 C CA . ASP A 1 96 ? 16.839 -1.466 -34.032 1.00 58.34 96 ASP A CA 1
ATOM 756 C C . ASP A 1 96 ? 16.026 -0.174 -33.804 1.00 58.34 96 ASP A C 1
ATOM 758 O O . ASP A 1 96 ? 16.591 0.918 -33.817 1.00 58.34 96 ASP A O 1
ATOM 762 N N . VAL A 1 97 ? 14.711 -0.252 -33.570 1.00 60.97 97 VAL A N 1
ATOM 763 C CA . VAL A 1 97 ? 13.846 0.929 -33.377 1.00 60.97 97 VAL A CA 1
ATOM 764 C C . VAL A 1 97 ? 13.771 1.347 -31.904 1.00 60.97 97 VAL A C 1
ATOM 766 O O . VAL A 1 97 ? 13.719 2.542 -31.611 1.00 60.97 97 VAL A O 1
ATOM 769 N N . VAL A 1 98 ? 13.809 0.402 -30.952 1.00 60.16 98 VAL A N 1
ATOM 770 C CA . VAL A 1 98 ? 13.858 0.725 -29.505 1.00 60.16 98 VAL A CA 1
ATOM 771 C C . VAL A 1 98 ? 15.236 1.267 -29.111 1.00 60.16 98 VAL A C 1
ATOM 773 O O . VAL A 1 98 ? 15.332 2.142 -28.251 1.00 60.16 98 VAL A O 1
ATOM 776 N N . CYS A 1 99 ? 16.288 0.802 -29.786 1.00 56.78 99 CYS A N 1
ATOM 777 C CA . CYS A 1 99 ? 17.640 1.350 -29.724 1.00 56.78 99 CYS A CA 1
ATOM 778 C C . CYS A 1 99 ? 17.935 2.317 -30.881 1.00 56.78 99 CYS A C 1
ATOM 780 O O . CYS A 1 99 ? 19.097 2.465 -31.262 1.00 56.78 99 CYS A O 1
ATOM 782 N N . SER A 1 100 ? 16.921 2.998 -31.434 1.00 60.16 100 SER A N 1
ATOM 783 C CA . SER A 1 100 ? 17.177 4.019 -32.450 1.00 60.16 100 SER A CA 1
ATOM 784 C C . SER A 1 100 ? 18.060 5.115 -31.854 1.00 60.16 100 SER A C 1
ATOM 786 O O . SER A 1 100 ? 17.687 5.844 -30.929 1.00 60.16 100 SER A O 1
ATOM 788 N N . SER A 1 101 ? 19.270 5.206 -32.399 1.00 64.94 101 SER A N 1
ATOM 789 C CA . SER A 1 101 ? 20.297 6.162 -32.010 1.00 64.94 101 SER A CA 1
ATOM 790 C C . SER A 1 101 ? 19.874 7.606 -32.276 1.00 64.94 101 SER A C 1
ATOM 792 O O . SER A 1 101 ? 20.542 8.493 -31.783 1.00 64.94 101 SER A O 1
ATOM 794 N N . GLU A 1 102 ? 18.776 7.894 -32.978 1.00 70.44 102 GLU A N 1
ATOM 795 C CA . GLU A 1 102 ? 18.390 9.266 -33.348 1.00 70.44 102 GLU A CA 1
ATOM 796 C C . GLU A 1 102 ? 18.235 10.208 -32.139 1.00 70.44 102 GLU A C 1
ATOM 798 O O . GLU A 1 102 ? 18.774 11.321 -32.129 1.00 70.44 102 GLU A O 1
ATOM 803 N N . LEU A 1 103 ? 17.575 9.743 -31.070 1.00 69.25 103 LEU A N 1
ATOM 804 C CA . LEU A 1 103 ? 17.481 10.500 -29.815 1.00 69.25 103 LEU A CA 1
ATOM 805 C C . LEU A 1 103 ? 18.835 10.560 -29.100 1.00 69.25 103 LEU A C 1
ATOM 807 O O . LEU A 1 103 ? 19.240 11.619 -28.620 1.00 69.25 103 LEU A O 1
ATOM 811 N N . LEU A 1 104 ? 19.560 9.438 -29.073 1.00 71.81 104 LEU A N 1
ATOM 812 C CA . LEU A 1 104 ? 20.876 9.349 -28.442 1.00 71.81 104 LEU A CA 1
ATOM 813 C C . LEU A 1 104 ? 21.922 10.206 -29.161 1.00 71.81 104 LEU A C 1
ATOM 815 O O . LEU A 1 104 ? 22.810 10.723 -28.513 1.00 71.81 104 LEU A O 1
ATOM 819 N N . SER A 1 105 ? 21.810 10.392 -30.473 1.00 76.25 105 SER A N 1
ATOM 820 C CA . SER A 1 105 ? 22.722 11.152 -31.325 1.00 76.25 105 SER A CA 1
ATOM 821 C C . SER A 1 105 ? 22.533 12.646 -31.118 1.00 76.25 105 SER A C 1
ATOM 823 O O . SER A 1 105 ? 23.514 13.387 -31.134 1.00 76.25 105 SER A O 1
ATOM 825 N N . SER A 1 106 ? 21.289 13.080 -30.890 1.00 76.88 106 SER A N 1
ATOM 826 C CA . SER A 1 106 ? 20.994 14.469 -30.536 1.00 76.88 106 SER A CA 1
ATOM 827 C C . SER A 1 106 ? 21.616 14.827 -29.182 1.00 76.88 106 SER A C 1
ATOM 829 O O . SER A 1 106 ? 22.289 15.848 -29.080 1.00 76.88 106 SER A O 1
ATOM 831 N N . PHE A 1 107 ? 21.484 13.953 -28.174 1.00 74.94 107 PHE A N 1
ATOM 832 C CA . PHE A 1 107 ? 22.105 14.161 -26.859 1.00 74.94 107 PHE A CA 1
ATOM 833 C C . PHE A 1 107 ? 23.621 13.899 -26.854 1.00 74.94 107 PHE A C 1
ATOM 835 O O . PHE A 1 107 ? 24.368 14.621 -26.208 1.00 74.94 107 PHE A O 1
ATOM 842 N N . SER A 1 108 ? 24.110 12.909 -27.604 1.00 80.81 108 SER A N 1
ATOM 843 C CA . SER A 1 108 ? 25.528 12.516 -27.643 1.00 80.81 108 SER A CA 1
ATOM 844 C C . SER A 1 108 ? 26.428 13.625 -28.169 1.00 80.81 108 SER A C 1
ATOM 846 O O . SER A 1 108 ? 27.599 13.664 -27.802 1.00 80.81 108 SER A O 1
ATOM 848 N N . LYS A 1 109 ? 25.904 14.525 -29.009 1.00 77.69 109 LYS A N 1
ATOM 849 C CA . LYS A 1 109 ? 26.660 15.678 -29.503 1.00 77.69 109 LYS A CA 1
ATOM 850 C C . LYS A 1 109 ? 27.100 16.609 -28.367 1.00 77.69 109 LYS A C 1
ATOM 852 O O . LYS A 1 109 ? 28.182 17.176 -28.448 1.00 77.69 109 LYS A O 1
ATOM 857 N N . GLU A 1 110 ? 26.290 16.742 -27.319 1.00 75.19 110 GLU A N 1
ATOM 858 C CA . GLU A 1 110 ? 26.577 17.603 -26.162 1.00 75.19 110 GLU A CA 1
ATOM 859 C C . GLU A 1 110 ? 27.508 16.937 -25.134 1.00 75.19 110 GLU A C 1
ATOM 861 O O . GLU A 1 110 ? 28.112 17.624 -24.319 1.00 75.19 110 GLU A O 1
ATOM 866 N N . PHE A 1 111 ? 27.661 15.609 -25.191 1.00 74.44 111 PHE A N 1
ATOM 867 C CA . PHE A 1 111 ? 28.538 14.826 -24.308 1.00 74.44 111 PHE A CA 1
ATOM 868 C C . PHE A 1 111 ? 29.835 14.372 -24.990 1.00 74.44 111 PHE A C 1
ATOM 870 O O . PHE A 1 111 ? 30.538 13.505 -24.470 1.00 74.44 111 PHE A O 1
ATOM 877 N N . ASN A 1 112 ? 30.158 14.927 -26.159 1.00 77.19 112 ASN A N 1
ATOM 878 C CA . ASN A 1 112 ? 31.381 14.579 -26.864 1.00 77.19 112 ASN A CA 1
ATOM 879 C C . ASN A 1 112 ? 32.590 15.273 -26.207 1.00 77.19 112 ASN A C 1
ATOM 881 O O . ASN A 1 112 ? 32.828 16.461 -26.418 1.00 77.19 112 ASN A O 1
ATOM 885 N N . LEU A 1 113 ? 33.324 14.514 -25.388 1.00 72.94 113 LEU A N 1
ATOM 886 C CA . LEU A 1 113 ? 34.510 14.971 -24.655 1.00 72.94 113 LEU A CA 1
ATOM 887 C C . LEU A 1 113 ? 35.740 15.156 -25.551 1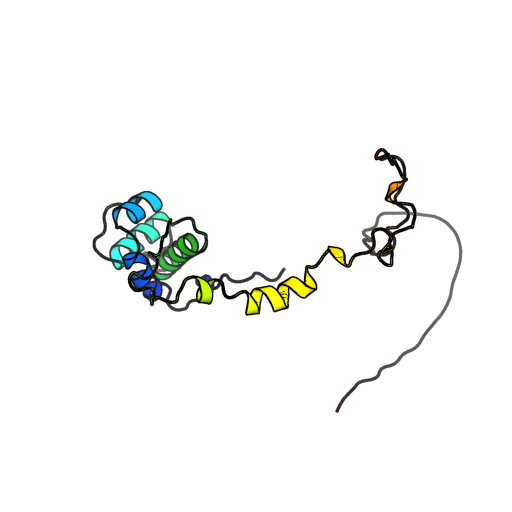.00 72.94 113 LEU A C 1
ATOM 889 O O . LEU A 1 113 ? 36.670 15.843 -25.146 1.00 72.94 113 LEU A O 1
ATOM 893 N N . ASP A 1 114 ? 35.732 14.613 -26.771 1.00 78.12 114 ASP A N 1
ATOM 894 C CA . ASP A 1 114 ? 36.869 14.701 -27.697 1.00 78.12 114 ASP A CA 1
ATOM 895 C C . ASP A 1 114 ? 37.076 16.132 -28.230 1.00 78.12 114 ASP A C 1
ATOM 897 O O . ASP A 1 114 ? 38.120 16.449 -28.792 1.00 78.12 114 ASP A O 1
ATOM 901 N N . HIS A 1 115 ? 36.076 17.004 -28.060 1.00 69.56 115 HIS A N 1
ATOM 902 C CA . HIS A 1 115 ? 36.138 18.425 -28.413 1.00 69.56 115 HIS A CA 1
ATOM 903 C C . HIS A 1 115 ? 36.578 19.339 -27.260 1.00 69.56 115 HIS A C 1
ATOM 905 O O . HIS A 1 115 ? 36.621 20.558 -27.438 1.00 69.56 115 HIS A O 1
ATOM 911 N N . VAL A 1 116 ? 36.877 18.784 -26.085 1.00 67.88 116 VAL A N 1
ATOM 912 C CA . VAL A 1 116 ? 37.433 19.547 -24.967 1.00 67.88 116 VAL A CA 1
ATOM 913 C C . VAL A 1 116 ? 38.951 19.549 -25.121 1.00 67.88 116 VAL A C 1
ATOM 915 O O . VAL A 1 116 ? 39.586 18.512 -24.968 1.00 67.88 116 VAL A O 1
ATOM 918 N N . ASP A 1 117 ? 39.534 20.704 -25.446 1.00 69.50 117 ASP A N 1
ATOM 919 C CA . ASP A 1 117 ? 40.991 20.860 -25.442 1.00 69.50 117 ASP A CA 1
ATOM 920 C C . ASP A 1 117 ? 41.531 20.587 -24.027 1.00 69.50 117 ASP A C 1
ATOM 922 O O . ASP A 1 117 ? 41.010 21.129 -23.053 1.00 69.50 117 ASP A O 1
ATOM 926 N N . ASP A 1 118 ? 42.623 19.829 -23.895 1.00 63.41 118 ASP A N 1
ATOM 927 C CA . ASP A 1 118 ? 43.293 19.592 -22.598 1.00 63.41 118 ASP A CA 1
ATOM 928 C C . ASP A 1 118 ? 43.757 20.901 -21.918 1.00 63.41 118 ASP A C 1
ATOM 930 O O . ASP A 1 118 ? 44.013 20.941 -20.716 1.00 63.41 118 ASP A O 1
ATOM 934 N N . ASN A 1 119 ? 43.844 21.987 -22.695 1.00 59.38 119 ASN A N 1
ATOM 935 C CA . ASN A 1 119 ? 44.169 23.343 -22.251 1.00 59.38 119 ASN A CA 1
ATOM 936 C C . ASN A 1 119 ? 42.940 24.259 -22.179 1.00 59.38 119 ASN A C 1
ATOM 938 O O . ASN A 1 119 ? 43.097 25.481 -22.143 1.00 59.38 119 ASN A O 1
ATOM 942 N N . ALA A 1 120 ? 41.722 23.708 -22.200 1.00 58.31 120 ALA A N 1
ATOM 943 C CA . ALA A 1 120 ? 40.509 24.461 -21.936 1.00 58.31 120 ALA A CA 1
ATOM 944 C C . ALA A 1 120 ? 40.581 24.983 -20.498 1.00 58.31 120 ALA A C 1
ATOM 946 O O . ALA A 1 120 ? 40.192 24.318 -19.537 1.00 58.31 120 ALA A O 1
ATOM 947 N N . VAL A 1 121 ? 41.132 26.189 -20.358 1.00 58.16 121 VAL A N 1
ATOM 948 C CA . VAL A 1 121 ? 41.090 26.973 -19.133 1.00 58.16 121 VAL A CA 1
ATOM 949 C C . VAL A 1 121 ? 39.614 27.197 -18.852 1.00 58.16 121 VAL A C 1
ATOM 951 O O . VAL A 1 121 ? 38.967 28.037 -19.475 1.00 58.16 121 VAL A O 1
ATOM 954 N N . VAL A 1 122 ? 39.053 26.383 -17.960 1.00 61.78 122 VAL A N 1
ATOM 955 C CA . VAL A 1 122 ? 37.724 26.619 -17.408 1.00 61.78 122 VAL A CA 1
ATOM 956 C C . VAL A 1 122 ? 37.774 28.026 -16.826 1.00 61.78 122 VAL A C 1
ATOM 958 O O . VAL A 1 122 ? 38.548 28.275 -15.902 1.00 61.78 122 VAL A O 1
ATOM 961 N N . GLU A 1 123 ? 37.030 28.957 -17.421 1.00 58.84 123 GLU A N 1
ATOM 962 C CA . GLU A 1 123 ? 37.080 30.377 -17.077 1.00 58.84 123 GLU A CA 1
ATOM 963 C C . GLU A 1 123 ? 36.795 30.541 -15.573 1.00 58.84 123 GLU A C 1
ATOM 965 O O . GLU A 1 123 ? 35.671 30.344 -15.111 1.00 58.84 123 GLU A O 1
ATOM 970 N N . GLY A 1 124 ? 37.852 30.806 -14.793 1.00 58.72 124 GLY A N 1
ATOM 971 C CA . GLY A 1 124 ? 37.807 30.888 -13.329 1.00 58.72 124 GLY A CA 1
ATOM 972 C C . GLY A 1 124 ? 38.688 29.894 -12.556 1.00 58.72 124 GLY A C 1
ATOM 973 O O . GLY A 1 124 ? 38.792 30.043 -11.338 1.00 58.72 124 GLY A O 1
ATOM 974 N N . LEU A 1 125 ? 39.350 28.924 -13.201 1.00 58.00 125 LEU A N 1
ATOM 975 C CA . LEU A 1 125 ? 40.407 28.127 -12.561 1.00 58.00 125 LEU A CA 1
ATOM 976 C C . LEU A 1 125 ? 41.800 28.720 -12.851 1.00 58.00 125 LEU A C 1
ATOM 978 O O . LEU A 1 125 ? 42.090 29.049 -14.001 1.00 58.00 125 LEU A O 1
ATOM 982 N N . PRO A 1 126 ? 42.679 28.855 -11.839 1.00 60.59 126 PRO A N 1
ATOM 983 C CA . PRO A 1 126 ? 44.033 29.355 -12.053 1.00 60.59 126 PRO A CA 1
ATOM 984 C C . PRO A 1 126 ? 44.863 28.364 -12.890 1.00 60.59 126 PRO A C 1
ATOM 986 O O . PRO A 1 126 ? 44.725 27.151 -12.753 1.00 60.59 126 PRO A O 1
ATOM 989 N N . GLU A 1 127 ? 45.746 28.879 -13.750 1.00 59.59 127 GLU A N 1
ATOM 990 C CA . GLU A 1 127 ? 46.499 28.109 -14.764 1.00 59.59 127 GLU A CA 1
ATOM 991 C C . GLU A 1 127 ? 47.416 27.000 -14.195 1.00 59.59 127 GLU A C 1
ATOM 993 O O . GLU A 1 127 ? 47.929 26.170 -14.938 1.00 59.59 127 GLU A O 1
ATOM 998 N N . ASN A 1 128 ? 47.624 26.943 -12.877 1.00 57.59 128 ASN A N 1
ATOM 999 C CA . ASN A 1 128 ? 48.592 26.070 -12.206 1.00 57.59 128 ASN A CA 1
ATOM 1000 C C . ASN A 1 128 ? 47.978 24.933 -11.362 1.00 57.59 128 ASN A C 1
ATOM 1002 O O . ASN A 1 128 ? 48.692 24.302 -10.584 1.00 57.59 128 ASN A O 1
ATOM 1006 N N . VAL A 1 129 ? 46.686 24.628 -11.512 1.00 56.88 129 VAL A N 1
ATOM 1007 C CA . VAL A 1 129 ? 45.977 23.642 -10.662 1.00 56.88 129 VAL A CA 1
ATOM 1008 C C . VAL A 1 129 ? 46.576 22.229 -10.740 1.00 56.88 129 VAL A C 1
ATOM 1010 O O . VAL A 1 129 ? 46.586 21.522 -9.739 1.00 56.88 129 VAL A O 1
ATOM 1013 N N . MET A 1 130 ? 47.125 21.827 -11.890 1.00 55.53 130 MET A N 1
ATOM 1014 C CA . MET A 1 130 ? 47.722 20.493 -12.089 1.00 55.53 130 MET A CA 1
ATOM 1015 C C . MET A 1 130 ? 49.183 20.383 -11.615 1.00 55.53 130 MET A C 1
ATOM 1017 O O . MET A 1 130 ? 49.715 19.279 -11.550 1.00 55.53 130 MET A O 1
ATOM 1021 N N . GLN A 1 131 ? 49.851 21.505 -11.315 1.00 52.44 131 GLN A N 1
ATOM 1022 C CA . GLN A 1 131 ? 51.267 21.538 -10.909 1.00 52.44 131 GLN A CA 1
ATOM 1023 C C . GLN A 1 131 ? 51.452 21.867 -9.422 1.00 52.44 131 GLN A C 1
ATOM 1025 O O . GLN A 1 131 ? 52.571 21.943 -8.914 1.00 52.44 131 GLN A O 1
ATOM 1030 N N . ILE A 1 132 ? 50.345 22.058 -8.714 1.00 49.16 132 ILE A N 1
ATOM 1031 C CA . ILE A 1 132 ? 50.337 22.216 -7.274 1.00 49.16 132 ILE A CA 1
ATOM 1032 C C . ILE A 1 132 ? 50.165 20.819 -6.664 1.00 49.16 132 ILE A C 1
ATOM 1034 O O . ILE A 1 132 ? 49.051 20.334 -6.484 1.00 49.16 132 ILE A O 1
ATOM 1038 N N . ASP A 1 133 ? 51.279 20.192 -6.285 1.00 48.91 133 ASP A N 1
ATOM 1039 C CA . ASP A 1 133 ? 51.275 19.167 -5.238 1.00 48.91 133 ASP A CA 1
ATOM 1040 C C . ASP A 1 133 ? 51.022 19.865 -3.889 1.00 48.91 133 ASP A C 1
ATOM 1042 O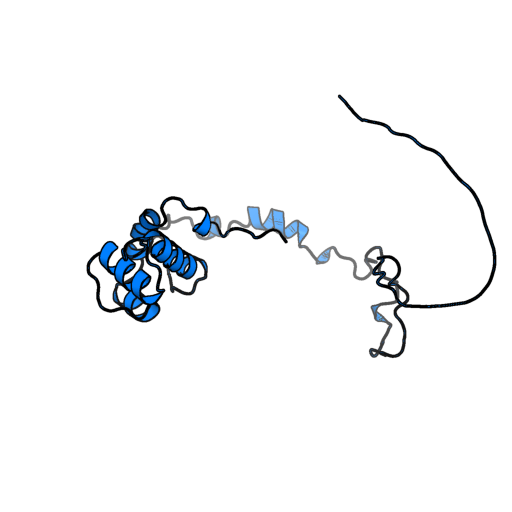 O . ASP A 1 133 ? 51.900 19.955 -3.028 1.00 48.91 133 ASP A O 1
ATOM 1046 N N . THR A 1 134 ? 49.827 20.426 -3.680 1.00 51.00 134 THR A N 1
ATOM 1047 C CA . THR A 1 134 ? 49.410 20.793 -2.327 1.00 51.00 134 THR A CA 1
ATOM 1048 C C . THR A 1 134 ? 49.010 19.512 -1.630 1.00 51.00 134 THR A C 1
ATOM 1050 O O . THR A 1 134 ? 47.862 19.071 -1.660 1.00 51.00 134 THR A O 1
ATOM 1053 N N . ALA A 1 135 ? 49.971 18.927 -0.918 1.00 57.41 135 ALA A N 1
ATOM 1054 C CA . ALA A 1 135 ? 49.608 18.236 0.303 1.00 57.41 135 ALA A CA 1
ATOM 1055 C C . ALA A 1 135 ? 48.717 19.196 1.108 1.00 57.41 135 ALA A C 1
ATOM 1057 O O . ALA A 1 135 ? 49.086 20.347 1.341 1.00 57.41 135 ALA A O 1
ATOM 1058 N N . TYR A 1 136 ? 47.510 18.747 1.442 1.00 59.09 136 TYR A N 1
ATOM 1059 C CA . TYR A 1 136 ? 46.559 19.518 2.230 1.00 59.09 136 TYR A CA 1
ATOM 1060 C C . TYR A 1 136 ? 47.224 19.951 3.545 1.00 59.09 136 TYR A C 1
ATOM 1062 O O . TYR A 1 136 ? 47.467 19.120 4.420 1.00 59.09 136 TYR A O 1
ATOM 1070 N N . ASP A 1 137 ? 47.541 21.243 3.653 1.00 60.47 137 ASP A N 1
ATOM 1071 C CA . ASP A 1 137 ? 48.092 21.860 4.855 1.00 60.47 137 ASP A CA 1
ATOM 1072 C C . ASP A 1 137 ? 46.966 22.622 5.577 1.00 60.47 137 ASP A C 1
ATOM 1074 O O . ASP A 1 137 ? 46.562 23.701 5.131 1.00 60.47 137 ASP A O 1
ATOM 1078 N N . PRO A 1 138 ? 46.424 22.078 6.682 1.00 61.25 138 PRO A N 1
ATOM 1079 C CA . PRO A 1 138 ? 45.319 22.686 7.420 1.00 61.25 138 PRO A CA 1
ATOM 1080 C C . PRO A 1 138 ? 45.712 23.982 8.150 1.00 61.25 138 PRO A C 1
ATOM 1082 O O . PRO A 1 138 ? 44.860 24.603 8.784 1.00 61.25 138 PRO A O 1
ATOM 1085 N N . SER A 1 139 ? 46.982 24.390 8.088 1.00 64.88 139 SER A N 1
ATOM 1086 C CA . SER A 1 139 ? 47.507 25.587 8.752 1.00 64.88 139 SER A CA 1
ATOM 1087 C C . SER A 1 139 ? 47.314 26.867 7.937 1.00 64.88 139 SER A C 1
ATOM 1089 O O . SER A 1 139 ? 47.448 27.959 8.489 1.00 64.88 139 SER A O 1
ATOM 1091 N N . VAL A 1 140 ? 47.039 26.753 6.631 1.00 59.41 140 VAL A N 1
ATOM 1092 C CA . VAL A 1 140 ? 46.985 27.895 5.709 1.00 59.41 140 VAL A CA 1
ATOM 1093 C C . VAL A 1 140 ? 45.529 28.361 5.542 1.00 59.41 140 VAL A C 1
ATOM 1095 O O . VAL A 1 140 ? 44.706 27.599 5.026 1.00 59.41 140 VAL A O 1
ATOM 1098 N N . PRO A 1 141 ? 45.164 29.585 5.975 1.00 62.44 141 PRO A N 1
ATOM 1099 C CA . PRO A 1 141 ? 43.804 30.099 5.830 1.00 62.44 141 PRO A CA 1
ATOM 1100 C C . PRO A 1 141 ? 43.438 30.311 4.357 1.00 62.44 141 PRO A C 1
ATOM 1102 O O . PRO A 1 141 ? 44.230 30.825 3.569 1.00 62.44 141 PRO A O 1
ATOM 1105 N N . ARG A 1 142 ? 42.222 29.912 3.980 1.00 58.75 142 ARG A N 1
ATOM 1106 C CA . ARG A 1 142 ? 41.711 30.001 2.608 1.00 58.75 142 ARG A CA 1
ATOM 1107 C C . ARG A 1 142 ? 41.376 31.457 2.262 1.00 58.75 142 ARG A C 1
ATOM 1109 O O . ARG A 1 142 ? 40.355 31.984 2.695 1.00 58.75 142 ARG A O 1
ATOM 1116 N N . GLU A 1 143 ? 42.224 32.094 1.462 1.00 53.22 143 GLU A N 1
ATOM 1117 C CA . GLU A 1 143 ? 41.984 33.415 0.865 1.00 53.22 143 GLU A CA 1
ATOM 1118 C C . GLU A 1 143 ? 40.876 33.285 -0.201 1.00 53.22 143 GLU A C 1
ATOM 1120 O O . GLU A 1 143 ? 41.132 32.993 -1.368 1.00 53.22 143 GLU A O 1
ATOM 1125 N N . GLY A 1 144 ? 39.615 33.393 0.217 1.00 48.09 144 GLY A N 1
ATOM 1126 C CA . GLY A 1 144 ? 38.459 33.286 -0.680 1.00 48.09 144 GLY A CA 1
ATOM 1127 C C . GLY A 1 144 ? 37.094 33.372 0.001 1.00 48.09 144 GLY A C 1
ATOM 1128 O O . GLY A 1 144 ? 36.103 33.658 -0.666 1.00 48.09 144 GLY A O 1
ATOM 1129 N N . ASP A 1 145 ? 37.033 33.215 1.323 1.00 44.97 145 ASP A N 1
ATOM 1130 C CA . ASP A 1 145 ? 35.768 33.245 2.058 1.00 44.97 145 ASP A CA 1
ATOM 1131 C C . ASP A 1 145 ? 35.552 34.593 2.760 1.00 44.97 145 ASP A C 1
ATOM 1133 O O . ASP A 1 145 ? 35.612 34.677 3.980 1.00 44.97 145 ASP A O 1
ATOM 1137 N N . MET A 1 146 ? 35.271 35.653 1.996 1.00 43.44 146 MET A N 1
ATOM 1138 C CA . MET A 1 146 ? 34.528 36.835 2.472 1.00 43.44 146 MET A CA 1
ATOM 1139 C C . MET A 1 146 ? 33.761 37.393 1.261 1.00 43.44 146 MET A C 1
ATOM 1141 O O . MET A 1 146 ? 34.354 37.939 0.341 1.00 43.44 146 MET A O 1
ATOM 1145 N N . ASN A 1 147 ? 32.448 37.189 1.121 1.00 37.41 147 ASN A N 1
ATOM 1146 C CA . ASN A 1 147 ? 31.438 37.855 1.937 1.00 37.41 147 ASN A CA 1
ATOM 1147 C C . ASN A 1 147 ? 30.133 37.046 1.997 1.00 37.41 147 ASN A C 1
ATOM 1149 O O . ASN A 1 147 ? 29.481 36.800 0.982 1.00 37.41 147 ASN A O 1
ATOM 1153 N N . GLY A 1 148 ? 29.725 36.707 3.213 1.00 32.44 148 GLY A N 1
ATOM 1154 C CA . GLY A 1 148 ? 28.431 36.130 3.540 1.00 32.44 148 GLY A CA 1
ATOM 1155 C C . GLY A 1 148 ? 28.251 36.209 5.045 1.00 32.44 148 GLY A C 1
ATOM 1156 O O . GLY A 1 148 ? 28.519 35.242 5.750 1.00 32.44 148 GLY A O 1
ATOM 1157 N N . ASP A 1 149 ? 27.877 37.399 5.515 1.00 32.97 149 ASP A N 1
ATOM 1158 C CA . ASP A 1 149 ? 27.578 37.723 6.907 1.00 32.97 149 ASP A CA 1
ATOM 1159 C C . ASP A 1 149 ? 26.895 36.564 7.650 1.00 32.97 149 ASP A C 1
ATOM 1161 O O . ASP A 1 149 ? 25.729 36.242 7.424 1.00 32.97 149 ASP A O 1
ATOM 1165 N N . THR A 1 150 ? 27.616 35.976 8.602 1.00 34.22 150 THR A N 1
ATOM 1166 C CA . THR A 1 150 ? 27.017 35.397 9.804 1.00 34.22 150 THR A CA 1
ATOM 1167 C C . THR A 1 150 ? 27.576 36.188 10.975 1.00 34.22 150 THR A C 1
ATOM 1169 O O . THR A 1 150 ? 28.643 35.879 11.494 1.00 34.22 150 THR A O 1
ATOM 1172 N N . ALA A 1 151 ? 26.876 37.252 11.363 1.00 34.78 151 ALA A N 1
ATOM 1173 C CA . ALA A 1 151 ? 27.136 37.944 12.615 1.00 34.78 151 ALA A CA 1
ATOM 1174 C C . ALA A 1 151 ? 26.155 37.434 13.677 1.00 34.78 151 ALA A C 1
ATOM 1176 O O . ALA A 1 151 ? 24.958 37.708 13.605 1.00 34.78 151 ALA A O 1
ATOM 1177 N N . LEU A 1 152 ? 26.680 36.725 14.677 1.00 35.16 152 LEU A N 1
ATOM 1178 C CA . LEU A 1 152 ? 26.165 36.753 16.045 1.00 35.16 152 LEU A CA 1
ATOM 1179 C C . LEU A 1 152 ? 27.355 37.016 16.979 1.00 35.16 152 LEU A C 1
ATOM 1181 O O . LEU A 1 152 ? 28.151 36.132 17.266 1.00 35.16 152 LEU A O 1
ATOM 1185 N N . GLU A 1 153 ? 27.495 38.307 17.283 1.00 35.84 153 GLU A N 1
ATOM 1186 C CA . GLU A 1 153 ? 27.909 38.959 18.534 1.00 35.84 153 GLU A CA 1
ATOM 1187 C C . GLU A 1 153 ? 28.614 38.129 19.630 1.00 35.84 153 GLU A C 1
ATOM 1189 O O . GLU A 1 153 ? 28.060 37.149 20.111 1.00 35.84 153 GLU A O 1
ATOM 1194 N N . GLU A 1 154 ? 29.755 38.627 20.136 1.00 30.27 154 GLU A N 1
ATOM 1195 C CA . GLU A 1 154 ? 29.852 39.112 21.530 1.00 30.27 154 GLU A CA 1
ATOM 1196 C C . GLU A 1 154 ? 31.147 39.926 21.819 1.00 30.27 154 GLU A C 1
ATOM 1198 O O . GLU A 1 154 ? 32.272 39.461 21.673 1.00 30.27 154 GLU A O 1
ATOM 1203 N N . ALA A 1 155 ? 30.920 41.170 22.262 1.00 29.62 155 ALA A N 1
ATOM 1204 C CA . ALA A 1 155 ? 31.599 41.937 23.319 1.00 29.62 155 ALA A CA 1
ATOM 1205 C C . ALA A 1 155 ? 33.100 42.367 23.272 1.00 29.62 155 ALA A C 1
ATOM 1207 O O . ALA A 1 155 ? 33.955 41.811 23.951 1.00 29.62 155 ALA A O 1
ATOM 1208 N N . THR A 1 156 ? 33.288 43.605 22.773 1.00 32.47 156 THR A N 1
ATOM 1209 C CA . THR A 1 156 ? 33.966 44.776 23.422 1.00 32.47 156 THR A CA 1
ATOM 1210 C C . THR A 1 156 ? 35.509 44.869 23.545 1.00 32.47 156 THR A C 1
ATOM 1212 O O . THR A 1 156 ? 36.208 43.867 23.519 1.00 32.47 156 THR A O 1
ATOM 1215 N N . PRO A 1 157 ? 36.068 46.069 23.842 1.00 43.34 157 PRO A N 1
ATOM 1216 C CA . PRO A 1 157 ? 35.948 47.337 23.112 1.00 43.34 157 PRO A CA 1
ATOM 1217 C C . PRO A 1 157 ? 37.344 47.963 22.856 1.00 43.34 157 PRO A C 1
ATOM 1219 O O . PRO A 1 157 ? 38.333 47.566 23.463 1.00 43.34 157 PRO A O 1
ATOM 1222 N N . ASN A 1 158 ? 37.417 49.013 22.031 1.00 29.88 158 ASN A N 1
ATOM 1223 C CA . ASN A 1 158 ? 37.971 50.331 22.396 1.00 29.88 158 ASN A CA 1
ATOM 1224 C C . ASN A 1 158 ? 38.471 51.086 21.150 1.00 29.88 158 ASN A C 1
ATOM 1226 O O . ASN A 1 158 ? 39.403 50.644 20.490 1.00 29.88 158 ASN A O 1
ATOM 1230 N N . ASN A 1 159 ? 37.972 52.325 21.026 1.00 37.03 159 ASN A N 1
ATOM 1231 C CA . ASN A 1 159 ? 38.712 53.503 20.552 1.00 37.03 159 ASN A CA 1
ATOM 1232 C C . ASN A 1 159 ? 38.990 53.581 19.032 1.00 37.03 159 ASN A C 1
ATOM 1234 O O . ASN A 1 159 ? 39.560 52.675 18.455 1.00 37.03 159 ASN A O 1
ATOM 1238 N N . LYS A 1 160 ? 38.695 54.661 18.301 1.00 42.03 160 LYS A N 1
ATOM 1239 C CA . LYS A 1 160 ? 38.176 56.010 18.578 1.00 42.03 160 LYS A CA 1
ATOM 1240 C C . LYS A 1 160 ? 37.658 56.544 17.237 1.00 42.03 160 LYS A C 1
ATOM 1242 O O . LYS A 1 160 ? 38.385 56.461 16.258 1.00 42.03 160 LYS A O 1
ATOM 1247 N N . ASN A 1 161 ? 36.502 57.208 17.290 1.00 41.88 161 ASN A N 1
ATOM 1248 C CA . ASN A 1 161 ? 36.146 58.398 16.506 1.00 41.88 161 ASN A CA 1
ATOM 1249 C C . ASN A 1 161 ? 35.950 58.238 14.983 1.00 41.88 161 ASN A C 1
ATOM 1251 O O . ASN A 1 161 ? 36.793 57.693 14.295 1.00 41.88 161 ASN A O 1
ATOM 1255 N N . VAL A 1 162 ? 34.955 58.821 14.314 1.00 37.44 162 VAL A N 1
ATOM 1256 C CA . VAL A 1 162 ? 33.701 59.556 14.599 1.00 37.44 162 VAL A CA 1
ATOM 1257 C C . VAL A 1 162 ? 33.233 59.904 13.156 1.00 37.44 162 VAL A C 1
ATOM 1259 O O . VAL A 1 162 ? 34.068 60.282 12.344 1.00 37.44 162 VAL A O 1
ATOM 1262 N N . VAL A 1 163 ? 31.996 59.565 12.741 1.00 35.94 163 VAL A N 1
ATOM 1263 C CA . VAL A 1 163 ? 30.852 60.517 12.622 1.00 35.94 163 VAL A CA 1
ATOM 1264 C C . VAL A 1 163 ? 31.037 61.453 11.387 1.00 35.94 163 VAL A C 1
ATOM 1266 O O . VAL A 1 163 ? 32.075 62.073 11.253 1.00 35.94 163 VAL A O 1
ATOM 1269 N N . ILE A 1 164 ? 30.106 61.660 10.436 1.00 35.25 164 ILE A N 1
ATOM 1270 C CA . ILE A 1 164 ? 28.643 61.527 10.471 1.00 35.25 164 ILE A CA 1
ATOM 1271 C C . ILE A 1 164 ? 27.980 61.871 9.104 1.00 35.25 164 ILE A C 1
ATOM 1273 O O . ILE A 1 164 ? 28.532 62.667 8.357 1.00 35.25 164 ILE A O 1
ATOM 1277 N N . ILE A 1 165 ? 26.752 61.343 8.903 1.00 33.06 165 ILE A N 1
ATOM 1278 C CA . ILE A 1 165 ? 25.543 61.862 8.183 1.00 33.06 165 ILE A CA 1
ATOM 1279 C C . ILE A 1 165 ? 25.676 62.241 6.689 1.00 33.06 165 ILE A C 1
ATOM 1281 O O . ILE A 1 165 ? 26.500 63.057 6.323 1.00 33.06 165 ILE A O 1
ATOM 1285 N N . GLY A 1 166 ? 24.803 61.825 5.764 1.00 30.88 166 GLY A N 1
ATOM 1286 C CA . GLY A 1 166 ? 23.571 61.033 5.831 1.00 30.88 166 GLY A CA 1
ATOM 1287 C C . GLY A 1 166 ? 22.555 61.449 4.747 1.00 30.88 166 GLY A C 1
ATOM 1288 O O . GLY A 1 166 ? 22.616 62.576 4.277 1.00 30.88 166 GLY A O 1
ATOM 1289 N N . ARG A 1 167 ? 21.586 60.542 4.487 1.00 33.25 167 ARG A N 1
ATOM 1290 C CA . ARG A 1 167 ? 20.212 60.725 3.927 1.00 33.25 167 ARG A CA 1
ATOM 1291 C C . ARG A 1 167 ? 20.135 61.203 2.446 1.00 33.25 167 ARG A C 1
ATOM 1293 O O . ARG A 1 167 ? 20.921 62.036 2.046 1.00 33.25 167 ARG A O 1
ATOM 1300 N N . THR A 1 168 ? 19.264 60.740 1.536 1.00 40.72 168 THR A N 1
ATOM 1301 C CA . THR A 1 168 ? 17.852 60.286 1.560 1.00 40.72 168 THR A CA 1
ATOM 1302 C C . THR A 1 168 ? 17.472 59.539 0.248 1.00 40.72 168 THR A C 1
ATOM 1304 O O . THR A 1 168 ? 18.039 59.871 -0.784 1.00 40.72 168 THR A O 1
ATOM 1307 N N . THR A 1 169 ? 16.498 58.604 0.324 1.00 39.69 169 THR A N 1
ATOM 1308 C CA . THR A 1 169 ? 15.306 58.296 -0.549 1.00 39.69 169 THR A CA 1
ATOM 1309 C C . THR A 1 169 ? 15.363 58.521 -2.089 1.00 39.69 169 THR A C 1
ATOM 1311 O O . THR A 1 169 ? 15.901 59.522 -2.519 1.00 39.69 169 THR A O 1
ATOM 1314 N N . GLU A 1 170 ? 14.758 57.757 -3.021 1.00 39.47 170 GLU A N 1
ATOM 1315 C CA . GLU A 1 170 ? 13.398 57.184 -3.112 1.00 39.47 170 GLU A CA 1
ATOM 1316 C C . GLU A 1 170 ? 13.199 56.391 -4.453 1.00 39.47 170 GLU A C 1
ATOM 1318 O O . GLU A 1 170 ? 13.769 56.772 -5.463 1.00 39.47 170 GLU A O 1
ATOM 1323 N N . LYS A 1 171 ? 12.381 55.316 -4.414 1.00 42.38 171 LYS A N 1
ATOM 1324 C CA . LYS A 1 171 ? 11.480 54.628 -5.401 1.00 42.38 171 LYS A CA 1
ATOM 1325 C C . LYS A 1 171 ? 11.667 54.692 -6.935 1.00 42.38 171 LYS A C 1
ATOM 1327 O O . LYS A 1 171 ? 11.775 55.768 -7.488 1.00 42.38 171 LYS A O 1
ATOM 1332 N N . GLU A 1 172 ? 11.341 53.557 -7.589 1.00 44.34 172 GLU A N 1
ATOM 1333 C CA . GLU A 1 172 ? 10.412 53.422 -8.752 1.00 44.34 172 GLU A CA 1
ATOM 1334 C C . GLU A 1 172 ? 10.125 51.919 -9.037 1.00 44.34 172 GLU A C 1
ATOM 1336 O O . GLU A 1 172 ? 11.040 51.136 -9.254 1.00 44.34 172 GLU A O 1
ATOM 1341 N N . LYS A 1 173 ? 8.947 51.347 -8.724 1.00 40.25 173 LYS A N 1
ATOM 1342 C CA . LYS A 1 173 ? 7.700 51.216 -9.524 1.00 40.25 173 LYS A CA 1
ATOM 1343 C C . LYS A 1 173 ? 7.896 50.946 -11.028 1.00 40.25 173 LYS A C 1
ATOM 1345 O O . LYS A 1 173 ? 8.096 51.876 -11.789 1.00 40.25 173 LYS A O 1
ATOM 1350 N N . TRP A 1 174 ? 7.644 49.705 -11.456 1.00 33.75 174 TRP A N 1
ATOM 1351 C CA . TRP A 1 174 ? 7.357 49.365 -12.857 1.00 33.75 174 TRP A CA 1
ATOM 1352 C C . TRP A 1 174 ? 5.910 48.878 -12.983 1.00 33.75 174 TRP A C 1
ATOM 1354 O O . TRP A 1 174 ? 5.483 47.974 -12.260 1.00 33.75 174 TRP A O 1
ATOM 1364 N N . LYS A 1 175 ? 5.140 49.507 -13.875 1.00 48.31 175 LYS A N 1
ATOM 1365 C CA . LYS A 1 175 ? 3.834 49.034 -14.345 1.00 48.31 175 LYS A CA 1
ATOM 1366 C C . LYS A 1 175 ? 3.739 49.256 -15.857 1.00 48.31 175 LYS A C 1
ATOM 1368 O O . LYS A 1 175 ? 4.041 50.358 -16.304 1.00 48.31 175 LYS A O 1
ATOM 1373 N N . SER A 1 176 ? 3.183 48.227 -16.504 1.00 47.53 176 SER A N 1
ATOM 1374 C CA . SER A 1 176 ? 2.782 48.060 -17.913 1.00 47.53 176 SER A CA 1
ATOM 1375 C C . SER A 1 176 ? 3.893 47.818 -18.923 1.00 47.53 176 SER A C 1
ATOM 1377 O O . SER A 1 176 ? 4.669 48.750 -19.200 1.00 47.53 176 SER A O 1
#